Protein AF-A0A839N475-F1 (afdb_monomer)

Secondary structure (DSSP, 8-state):
-----------------------S-TT-PPPPHHHHHHHHHHHHHHSGGGTT--HHHHHHHHHHHHHHHTTTS-HHHHHHHHHT--SSPPPHHHHHHHHHHHHHHHHHHHHTT-

pLDDT: mean 80.36, std 18.37, range [35.62, 97.38]

Nearest PDB structures (foldseek):
  8s5n-assembly1_M  TM=3.785E-01  e=3.895E+00  Homo sapiens
  2lyi-assembly1_A  TM=3.731E-01  e=4.576E+00  Trichonephila antipodiana

Sequence (114 aa):
MKIVSRTAAAALLITLPMALGACSSSGGSKPAKADVQAGFTKALKGQSEAKGAPDSLVNKMSGCVVDKIYNKVSNKTLNAIKSGDTSNKISSDDESTLNDATNSCGKSLVSAAS

Mean predicted aligned error: 11.85 Å

Organism: NCBI:txid1794944

Structure (mmCIF, N/CA/C/O backbone):
data_AF-A0A839N475-F1
#
_entry.id   AF-A0A839N475-F1
#
loop_
_atom_site.group_PDB
_atom_site.id
_atom_site.type_symbol
_atom_site.label_atom_id
_atom_site.label_alt_id
_atom_site.label_comp_id
_atom_site.label_asym_id
_atom_site.label_entity_id
_atom_site.label_seq_id
_atom_site.pdbx_PDB_ins_code
_atom_site.Cartn_x
_atom_site.Cartn_y
_atom_site.Cartn_z
_atom_site.occupancy
_atom_site.B_iso_or_equiv
_atom_site.auth_seq_id
_atom_site.auth_comp_id
_atom_site.auth_asym_id
_atom_site.auth_atom_id
_atom_site.pdbx_PDB_model_num
ATOM 1 N N . MET A 1 1 ? -27.761 -32.274 -54.099 1.00 37.12 1 MET A N 1
ATOM 2 C CA . MET A 1 1 ? -26.294 -32.095 -54.189 1.00 37.12 1 MET A CA 1
ATOM 3 C C . MET A 1 1 ? -25.964 -30.635 -53.902 1.00 37.12 1 MET A C 1
ATOM 5 O O . MET A 1 1 ? -26.541 -29.816 -54.593 1.00 37.12 1 MET A O 1
ATOM 9 N N . LYS A 1 2 ? -25.024 -30.380 -52.962 1.00 35.62 2 LYS A N 1
ATOM 10 C CA . LYS A 1 2 ? -24.013 -29.284 -52.950 1.00 35.62 2 LYS A CA 1
ATOM 11 C C . LYS A 1 2 ? -24.542 -27.822 -52.917 1.00 35.62 2 LYS A C 1
ATOM 13 O O . LYS A 1 2 ? -25.331 -27.453 -53.760 1.00 35.62 2 LYS A O 1
ATOM 18 N N . ILE A 1 3 ? -24.148 -26.901 -52.031 1.00 47.59 3 ILE A N 1
ATOM 19 C CA . ILE A 1 3 ? -22.976 -26.736 -51.153 1.00 47.59 3 ILE A CA 1
ATOM 20 C C . ILE A 1 3 ? -23.405 -25.895 -49.935 1.00 47.59 3 ILE A C 1
ATOM 22 O O . ILE A 1 3 ? -24.051 -24.864 -50.092 1.00 47.59 3 ILE A O 1
ATOM 26 N N . VAL A 1 4 ? -23.006 -26.321 -48.734 1.00 52.38 4 VAL A N 1
ATOM 27 C CA . VAL A 1 4 ? -23.104 -25.541 -47.491 1.00 52.38 4 VAL A CA 1
ATOM 28 C C . VAL A 1 4 ? -21.759 -24.842 -47.299 1.00 52.38 4 VAL A C 1
ATOM 30 O O . VAL A 1 4 ? -20.744 -25.510 -47.091 1.00 52.38 4 VAL A O 1
ATOM 33 N N . SER A 1 5 ? -21.729 -23.517 -47.422 1.00 47.88 5 SER A N 1
ATOM 34 C CA . SER A 1 5 ? -20.509 -22.724 -47.259 1.00 47.88 5 SER A CA 1
ATOM 35 C C . SER A 1 5 ? -20.359 -22.290 -45.807 1.00 47.88 5 SER A C 1
ATOM 37 O O . SER A 1 5 ? -21.182 -21.566 -45.256 1.00 47.88 5 SER A O 1
ATOM 39 N N . ARG A 1 6 ? -19.284 -22.777 -45.191 1.00 56.50 6 ARG A N 1
ATOM 40 C CA . ARG A 1 6 ? -18.794 -22.398 -43.869 1.00 56.50 6 ARG A CA 1
ATOM 41 C C . ARG A 1 6 ? -18.353 -20.934 -43.874 1.00 56.50 6 ARG A C 1
ATOM 43 O O . ARG A 1 6 ? -17.373 -20.617 -44.538 1.00 56.50 6 ARG A O 1
ATOM 50 N N . THR A 1 7 ? -18.972 -20.091 -43.057 1.00 53.81 7 THR A N 1
ATOM 51 C CA . THR A 1 7 ? -18.339 -18.855 -42.577 1.00 53.81 7 THR A CA 1
ATOM 52 C C . THR A 1 7 ? -18.672 -18.662 -41.109 1.00 53.81 7 THR A C 1
ATOM 54 O O . THR A 1 7 ? -19.787 -18.307 -40.735 1.00 53.81 7 THR A O 1
ATOM 57 N N . ALA A 1 8 ? -17.672 -18.946 -40.281 1.00 53.56 8 ALA A N 1
ATOM 58 C CA . ALA A 1 8 ? -17.596 -18.487 -38.913 1.00 53.56 8 ALA A CA 1
ATOM 59 C C . ALA A 1 8 ? -17.404 -16.964 -38.912 1.00 53.56 8 ALA A C 1
ATOM 61 O O . ALA A 1 8 ? -16.498 -16.459 -39.568 1.00 53.56 8 ALA A O 1
ATOM 62 N N . ALA A 1 9 ? -18.232 -16.256 -38.153 1.00 50.72 9 ALA A N 1
ATOM 63 C CA . ALA A 1 9 ? -17.920 -14.934 -37.628 1.00 50.72 9 ALA A CA 1
ATOM 64 C C . ALA A 1 9 ? -18.782 -14.724 -36.380 1.00 5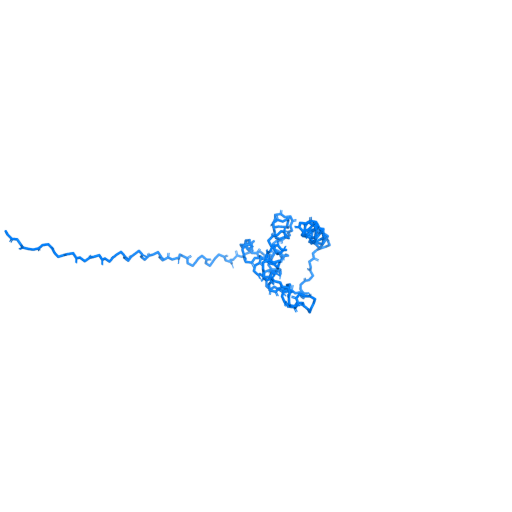0.72 9 ALA A C 1
ATOM 66 O O . ALA A 1 9 ? -19.888 -14.191 -36.430 1.00 50.72 9 ALA A O 1
ATOM 67 N N . ALA A 1 10 ? -18.279 -15.218 -35.251 1.00 51.34 10 ALA A N 1
ATOM 68 C CA . ALA A 1 10 ? -18.746 -14.810 -33.941 1.00 51.34 10 ALA A CA 1
ATOM 69 C C . ALA A 1 10 ? -18.367 -13.334 -33.746 1.00 51.34 10 ALA A C 1
ATOM 71 O O . ALA A 1 10 ? -17.227 -13.021 -33.419 1.00 51.34 10 ALA A O 1
ATOM 72 N N . ALA A 1 11 ? -19.314 -12.429 -33.976 1.00 51.81 11 ALA A N 1
ATOM 73 C CA . ALA A 1 11 ? -19.212 -11.036 -33.563 1.00 51.81 11 ALA A CA 1
ATOM 74 C C . ALA A 1 11 ? -20.164 -10.824 -32.380 1.00 51.81 11 ALA A C 1
ATOM 76 O O . ALA A 1 11 ? -21.286 -10.346 -32.527 1.00 51.81 11 ALA A O 1
ATOM 77 N N . LEU A 1 12 ? -19.719 -11.246 -31.194 1.00 50.03 12 LEU A N 1
ATOM 78 C CA . LEU A 1 12 ? -20.332 -10.857 -29.926 1.00 50.03 12 LEU A CA 1
ATOM 79 C C . LEU A 1 12 ? -20.055 -9.364 -29.714 1.00 50.03 12 LEU A C 1
ATOM 81 O O . LEU A 1 12 ? -19.029 -8.982 -29.155 1.00 50.03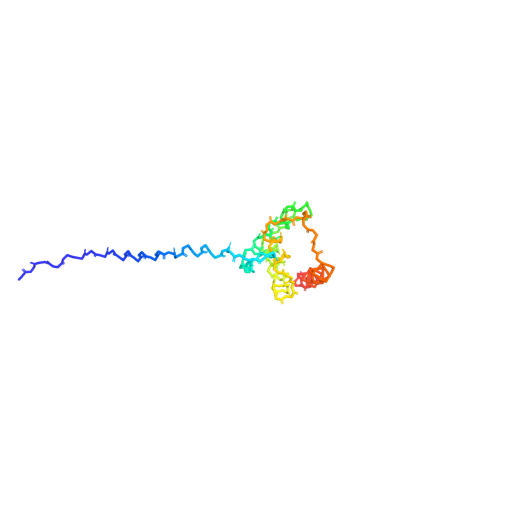 12 LEU A O 1
ATOM 85 N N . LEU A 1 13 ? -20.966 -8.513 -30.184 1.00 49.66 13 LEU A N 1
ATOM 86 C CA . LEU A 1 13 ? -21.014 -7.104 -29.803 1.00 49.66 13 LEU A CA 1
ATOM 87 C C . LEU A 1 13 ? -21.512 -7.012 -28.357 1.00 49.66 13 LEU A C 1
ATOM 89 O O . LEU A 1 13 ? -22.686 -6.763 -28.098 1.00 49.66 13 LEU A O 1
ATOM 93 N N . ILE A 1 14 ? -20.612 -7.238 -27.400 1.00 55.91 14 ILE A N 1
ATOM 94 C CA . ILE A 1 14 ? -20.843 -6.858 -26.006 1.00 55.91 14 ILE A CA 1
ATOM 95 C C . ILE A 1 14 ? -20.639 -5.346 -25.945 1.00 55.91 14 ILE A C 1
ATOM 97 O O . ILE A 1 14 ? -19.542 -4.846 -25.703 1.00 55.91 14 ILE A O 1
ATOM 101 N N . THR A 1 15 ? -21.704 -4.603 -26.223 1.00 55.53 15 THR A N 1
ATOM 102 C CA . THR A 1 15 ? -21.775 -3.179 -25.913 1.00 55.53 15 THR A CA 1
ATOM 103 C C . THR A 1 15 ? -21.685 -3.041 -24.396 1.00 55.53 15 THR A C 1
ATOM 105 O O . THR A 1 15 ? -22.660 -3.308 -23.694 1.00 55.53 15 THR A O 1
ATOM 108 N N . LEU A 1 16 ? -20.507 -2.675 -23.882 1.00 55.53 16 LEU A N 1
ATOM 109 C CA . LEU A 1 16 ? -20.353 -2.224 -22.500 1.00 55.53 16 LEU A CA 1
ATOM 110 C C . LEU A 1 16 ? -21.339 -1.066 -22.287 1.00 55.53 16 LEU A C 1
ATOM 112 O O . LEU A 1 16 ? -21.178 -0.031 -22.943 1.00 55.53 16 LEU A O 1
ATOM 116 N N . PRO A 1 17 ? -22.344 -1.179 -21.400 1.00 55.00 17 PRO A N 1
ATOM 117 C CA . PRO A 1 17 ? -23.062 0.004 -20.979 1.00 55.00 17 PRO A CA 1
ATOM 118 C C . PRO A 1 17 ? -22.046 0.894 -20.267 1.00 55.00 17 PRO A C 1
ATOM 120 O O . PRO A 1 17 ? -21.487 0.524 -19.232 1.00 55.00 17 PRO A O 1
ATOM 123 N N . MET A 1 18 ? -21.780 2.064 -20.846 1.00 52.62 18 MET A N 1
ATOM 124 C CA . MET A 1 18 ? -21.141 3.159 -20.136 1.00 52.62 18 MET A CA 1
ATOM 125 C C . MET A 1 18 ? -22.082 3.547 -18.996 1.00 52.62 18 MET A C 1
ATOM 127 O O . MET A 1 18 ? -22.963 4.390 -19.151 1.00 52.62 18 MET A O 1
ATOM 131 N N . ALA A 1 19 ? -21.940 2.886 -17.852 1.00 50.94 19 ALA A N 1
ATOM 132 C CA . ALA A 1 19 ? -22.553 3.317 -16.615 1.00 50.94 19 ALA A CA 1
ATOM 133 C C . ALA A 1 19 ? -21.837 4.602 -16.182 1.00 50.94 19 ALA A C 1
ATOM 135 O O . ALA A 1 19 ? -20.925 4.584 -15.357 1.00 50.94 19 ALA A O 1
ATOM 136 N N . LEU A 1 20 ? -22.254 5.733 -16.757 1.00 49.69 20 LEU A N 1
ATOM 137 C CA . LEU A 1 20 ? -22.051 7.064 -16.193 1.00 49.69 20 LEU A CA 1
ATOM 138 C C . LEU A 1 20 ? -22.913 7.192 -14.928 1.00 49.69 20 LEU A C 1
ATOM 140 O O . LEU A 1 20 ? -23.871 7.954 -14.859 1.00 49.69 20 LEU A O 1
ATOM 144 N N . GLY A 1 21 ? -22.588 6.389 -13.918 1.00 51.44 21 GLY A N 1
ATOM 145 C CA . GLY A 1 21 ? -23.105 6.520 -12.567 1.00 51.44 21 GLY A CA 1
ATOM 146 C C . GLY A 1 21 ? -22.177 7.416 -11.761 1.00 51.44 21 GLY A C 1
ATOM 147 O O . GLY A 1 21 ? -21.321 6.920 -11.034 1.00 51.44 21 GLY A O 1
ATOM 148 N N . ALA A 1 22 ? -22.327 8.731 -11.897 1.00 49.94 22 ALA A N 1
ATOM 149 C CA . ALA A 1 22 ? -21.725 9.683 -10.966 1.00 49.94 22 ALA A CA 1
ATOM 150 C C . ALA A 1 22 ? -22.591 10.943 -10.846 1.00 49.94 22 ALA A C 1
ATOM 152 O O . ALA A 1 22 ? -22.146 12.057 -11.105 1.00 49.94 22 ALA A O 1
ATOM 153 N N . CYS A 1 23 ? -23.848 10.754 -10.443 1.00 53.88 23 CYS A N 1
ATOM 154 C CA . CYS A 1 23 ? -24.578 11.795 -9.739 1.00 53.88 23 CYS A CA 1
ATOM 155 C C . CYS A 1 23 ? -24.650 11.417 -8.253 1.00 53.88 23 CYS A C 1
ATOM 157 O O . CYS A 1 23 ? -25.058 10.312 -7.906 1.00 53.88 23 CYS A O 1
ATOM 159 N N . SER A 1 24 ? -24.295 12.398 -7.424 1.00 42.81 24 SER A N 1
ATOM 160 C CA . SER A 1 24 ? -24.640 12.579 -6.012 1.00 42.81 24 SER A CA 1
ATOM 161 C C . SER A 1 24 ? -23.636 12.177 -4.919 1.00 42.81 24 SER A C 1
ATOM 163 O O . SER A 1 24 ? -23.206 11.036 -4.784 1.00 42.81 24 SER A O 1
ATOM 165 N N . SER A 1 25 ? -23.420 13.185 -4.066 1.00 43.81 25 SER A N 1
ATOM 166 C CA . SER A 1 25 ? -22.832 13.216 -2.724 1.00 43.81 25 SER A CA 1
ATOM 167 C C . SER A 1 25 ? -21.305 13.241 -2.605 1.00 43.81 25 SER A C 1
ATOM 169 O O . SER A 1 25 ? -20.600 12.271 -2.865 1.00 43.81 25 SER A O 1
ATOM 171 N N . SER A 1 26 ? -20.818 14.403 -2.153 1.00 55.25 26 SER A N 1
ATOM 172 C CA . SER A 1 26 ? -19.471 14.710 -1.664 1.00 55.25 26 SER A CA 1
ATOM 173 C C . SER A 1 26 ? -18.738 13.495 -1.089 1.00 55.25 26 SER A C 1
ATOM 175 O O . SER A 1 26 ? -18.987 13.097 0.045 1.00 55.25 26 SER A O 1
ATOM 177 N N . GLY A 1 27 ? -17.823 12.907 -1.863 1.00 57.97 27 GLY A N 1
ATOM 178 C CA . GLY A 1 27 ? -17.021 11.766 -1.407 1.00 57.97 27 GLY A CA 1
ATOM 179 C C . GLY A 1 27 ? -16.648 10.734 -2.470 1.00 57.97 27 GLY A C 1
ATOM 180 O O . GLY A 1 27 ? -15.849 9.854 -2.165 1.00 57.97 27 GLY A O 1
ATOM 181 N N . GLY A 1 28 ? -17.172 10.853 -3.696 1.00 69.69 28 GLY A N 1
ATOM 182 C CA . GLY A 1 28 ? -16.853 9.967 -4.818 1.00 69.69 28 GLY A CA 1
ATOM 183 C C . GLY A 1 28 ? -17.369 8.533 -4.634 1.00 69.69 28 GLY A C 1
ATOM 184 O O . GLY A 1 28 ? -17.404 7.976 -3.535 1.00 69.69 28 GLY A O 1
ATOM 185 N N . SER A 1 29 ? -17.767 7.896 -5.733 1.00 87.50 29 SER A N 1
ATOM 186 C CA . SER A 1 29 ? -18.107 6.471 -5.729 1.00 87.50 29 SER A CA 1
ATOM 187 C C . SER A 1 29 ? -16.889 5.646 -5.302 1.00 87.50 29 SER A C 1
ATOM 189 O O . SER A 1 29 ? -15.752 6.010 -5.617 1.00 87.50 29 SER A O 1
ATOM 191 N N . LYS A 1 30 ? -17.106 4.531 -4.589 1.00 92.69 30 LYS A N 1
ATOM 192 C CA . LYS A 1 30 ? -16.018 3.618 -4.217 1.00 92.69 30 LYS A CA 1
ATOM 193 C C . LYS A 1 30 ? -15.338 3.103 -5.496 1.00 92.69 30 LYS A C 1
ATOM 195 O O . LYS A 1 30 ? -16.010 2.445 -6.292 1.00 92.69 30 LYS A O 1
ATOM 200 N N . PRO A 1 31 ? -14.047 3.401 -5.726 1.00 93.62 31 PRO A N 1
ATOM 201 C CA . PRO A 1 31 ? -13.365 2.967 -6.939 1.00 93.62 31 PRO A CA 1
ATOM 202 C C . PRO A 1 31 ? -13.153 1.453 -6.919 1.00 93.62 31 PRO A C 1
ATOM 204 O O . PRO A 1 31 ? -13.107 0.846 -5.852 1.00 93.62 31 PRO A O 1
ATOM 207 N N . ALA A 1 32 ? -12.967 0.845 -8.092 1.00 95.94 32 ALA A N 1
ATOM 208 C CA . ALA A 1 32 ? -12.617 -0.565 -8.177 1.00 95.94 32 ALA A CA 1
ATOM 209 C C . ALA A 1 32 ? -11.258 -0.832 -7.510 1.00 95.94 32 ALA A C 1
ATOM 211 O O . ALA A 1 32 ? -10.313 -0.057 -7.657 1.00 95.94 32 ALA A O 1
ATOM 212 N N . LYS A 1 33 ? -11.132 -1.967 -6.818 1.00 95.75 33 LYS A N 1
ATOM 213 C CA . LYS A 1 33 ? -9.903 -2.358 -6.109 1.00 95.75 33 LYS A CA 1
ATOM 214 C C . LYS A 1 33 ? -8.664 -2.368 -7.008 1.00 95.75 33 LYS A C 1
ATOM 216 O O . LYS A 1 33 ? -7.609 -1.893 -6.599 1.00 95.75 33 LYS A O 1
ATOM 221 N N . ALA A 1 34 ? -8.819 -2.846 -8.243 1.00 95.81 34 ALA A N 1
ATOM 222 C CA . ALA A 1 34 ? -7.754 -2.851 -9.241 1.00 95.81 34 ALA A CA 1
ATOM 223 C C . ALA A 1 34 ? -7.275 -1.430 -9.597 1.00 95.81 34 ALA A C 1
ATOM 225 O O . ALA A 1 34 ? -6.074 -1.212 -9.737 1.00 95.81 34 ALA A O 1
ATOM 226 N N . ASP A 1 35 ? -8.183 -0.450 -9.665 1.00 95.62 35 ASP A N 1
ATOM 227 C CA . ASP A 1 35 ? -7.820 0.946 -9.934 1.00 95.62 35 ASP A CA 1
ATOM 228 C C . ASP A 1 35 ? -7.039 1.560 -8.766 1.00 95.62 35 ASP A C 1
ATOM 230 O O . ASP A 1 35 ? -6.077 2.297 -8.979 1.00 95.62 35 ASP A O 1
ATOM 234 N N . VAL A 1 36 ? -7.436 1.246 -7.528 1.00 95.56 36 VAL A N 1
ATOM 235 C CA . VAL A 1 36 ? -6.723 1.690 -6.318 1.00 95.56 36 VAL A CA 1
ATOM 236 C C . VAL A 1 36 ? -5.317 1.093 -6.292 1.00 95.56 36 VAL A C 1
ATOM 238 O O . VAL A 1 36 ? -4.347 1.809 -6.052 1.00 95.56 36 VAL A O 1
ATOM 241 N N . GLN A 1 37 ? -5.183 -0.200 -6.601 1.00 95.50 37 GLN A N 1
ATOM 242 C CA . GLN A 1 37 ? -3.883 -0.865 -6.688 1.00 95.50 37 GLN A CA 1
ATOM 243 C C . GLN A 1 37 ? -3.011 -0.270 -7.791 1.00 95.50 37 GLN A C 1
ATOM 245 O O . GLN A 1 37 ? -1.820 -0.049 -7.567 1.00 95.50 37 GLN A O 1
ATOM 250 N N . ALA A 1 38 ? -3.578 0.030 -8.959 1.00 94.94 38 ALA A N 1
ATOM 251 C CA . ALA A 1 38 ? -2.851 0.676 -10.044 1.00 94.94 38 ALA A CA 1
ATOM 252 C C . ALA A 1 38 ? -2.360 2.077 -9.643 1.00 94.94 38 ALA A C 1
ATOM 254 O O . ALA A 1 38 ? -1.194 2.399 -9.880 1.00 94.94 38 ALA A O 1
ATOM 255 N N . GLY A 1 39 ? -3.208 2.884 -8.997 1.00 93.50 39 GLY A N 1
ATOM 256 C CA . GLY A 1 39 ? -2.840 4.203 -8.471 1.00 93.50 39 GLY A CA 1
ATOM 257 C C . GLY A 1 39 ? -1.717 4.128 -7.438 1.00 93.50 39 GLY A C 1
ATOM 258 O O . GLY A 1 39 ? -0.684 4.778 -7.592 1.00 93.50 39 GLY A O 1
ATOM 259 N N . PHE A 1 40 ? -1.844 3.233 -6.456 1.00 93.19 40 PHE A N 1
ATOM 260 C CA . PHE A 1 40 ? -0.815 3.024 -5.436 1.00 93.19 40 PHE A CA 1
ATOM 261 C C . PHE A 1 40 ? 0.504 2.501 -6.025 1.00 93.19 40 PHE A C 1
ATOM 263 O O . PHE A 1 40 ? 1.580 2.969 -5.666 1.0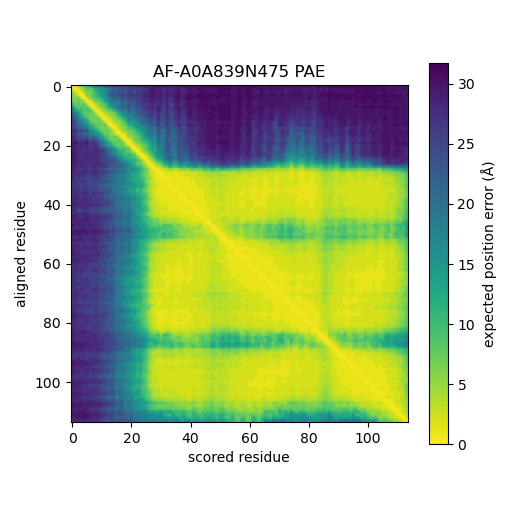0 93.19 40 PHE A O 1
ATOM 270 N N . THR A 1 41 ? 0.442 1.571 -6.982 1.00 93.44 41 THR A N 1
ATOM 271 C CA . THR A 1 41 ? 1.626 1.055 -7.695 1.00 93.44 41 THR A CA 1
ATOM 272 C C . THR A 1 41 ? 2.357 2.178 -8.425 1.00 93.44 41 THR A C 1
ATOM 274 O O . THR A 1 41 ? 3.584 2.250 -8.372 1.00 93.44 41 THR A O 1
ATOM 277 N N . LYS A 1 42 ? 1.621 3.078 -9.091 1.00 91.06 42 LYS A N 1
ATOM 278 C CA . LYS A 1 42 ? 2.205 4.260 -9.737 1.00 91.06 42 LYS A CA 1
ATOM 279 C C . LYS A 1 42 ? 2.866 5.184 -8.717 1.00 91.06 42 LYS A C 1
ATOM 281 O O . LYS A 1 42 ? 3.989 5.614 -8.962 1.00 91.06 42 LYS A O 1
ATOM 286 N N . ALA A 1 43 ? 2.208 5.442 -7.586 1.00 89.12 43 ALA A N 1
ATOM 287 C CA . ALA A 1 43 ? 2.757 6.273 -6.516 1.00 89.12 43 ALA A CA 1
ATOM 288 C C . ALA A 1 43 ? 4.072 5.696 -5.969 1.00 89.12 43 ALA A C 1
ATOM 290 O O . ALA A 1 43 ? 5.063 6.418 -5.893 1.00 89.12 43 ALA A O 1
ATOM 291 N N . LEU A 1 44 ? 4.118 4.386 -5.694 1.00 88.62 44 LEU A N 1
ATOM 292 C CA . LEU A 1 44 ? 5.339 3.702 -5.260 1.00 88.62 44 LEU A CA 1
ATOM 293 C C . LEU A 1 44 ? 6.465 3.848 -6.286 1.00 88.62 44 LEU A C 1
ATOM 295 O O . LEU A 1 44 ? 7.556 4.266 -5.928 1.00 88.62 44 LEU A O 1
ATOM 299 N N . LYS A 1 45 ? 6.204 3.572 -7.570 1.00 88.75 45 LYS A N 1
ATOM 300 C CA . LYS A 1 45 ? 7.210 3.712 -8.644 1.00 88.75 45 LYS A CA 1
ATOM 301 C C . LYS A 1 45 ? 7.699 5.148 -8.841 1.00 88.75 45 LYS A C 1
ATOM 303 O O . LYS A 1 45 ? 8.796 5.350 -9.357 1.00 88.75 45 LYS A O 1
ATOM 308 N N . GLY A 1 46 ? 6.877 6.130 -8.477 1.00 86.50 46 GLY A N 1
ATOM 309 C CA . GLY A 1 46 ? 7.234 7.545 -8.509 1.00 86.50 46 GLY A CA 1
ATOM 310 C C . GLY A 1 46 ? 8.237 7.942 -7.425 1.00 86.50 46 GLY A C 1
ATOM 311 O O . GLY A 1 46 ? 8.900 8.967 -7.575 1.00 86.50 46 GLY A O 1
ATOM 312 N N . GLN A 1 47 ? 8.386 7.143 -6.364 1.00 85.38 47 GLN A N 1
ATOM 313 C CA . GLN A 1 47 ? 9.339 7.426 -5.296 1.00 85.38 47 GLN A CA 1
ATOM 314 C C . GLN A 1 47 ? 10.764 7.042 -5.688 1.00 85.38 47 GLN A C 1
ATOM 316 O O . GLN A 1 47 ? 11.019 5.987 -6.273 1.00 85.38 47 GLN A O 1
ATOM 321 N N . SER A 1 48 ? 11.715 7.903 -5.329 1.00 81.56 48 SER A N 1
ATOM 322 C CA . SER A 1 48 ? 13.136 7.688 -5.609 1.00 81.56 48 SER A CA 1
ATOM 323 C C . SER A 1 48 ? 13.669 6.409 -4.962 1.00 81.56 48 SER A C 1
ATOM 325 O O . SER A 1 48 ? 14.494 5.736 -5.572 1.00 81.56 48 SER A O 1
ATOM 327 N N . GLU A 1 49 ? 13.159 6.030 -3.788 1.00 79.44 49 GLU A N 1
ATOM 328 C CA . GLU A 1 49 ? 13.538 4.798 -3.078 1.00 79.44 49 GLU A CA 1
ATOM 329 C C . GLU A 1 49 ? 13.079 3.515 -3.785 1.00 79.44 49 GLU A C 1
ATOM 331 O O . GLU A 1 49 ? 13.681 2.461 -3.603 1.00 79.44 49 GLU A O 1
ATOM 336 N N . ALA A 1 50 ? 12.041 3.590 -4.623 1.00 80.00 50 ALA A N 1
ATOM 337 C CA . ALA A 1 50 ? 11.563 2.450 -5.401 1.00 80.00 50 ALA A CA 1
ATOM 338 C C . ALA A 1 50 ? 12.277 2.308 -6.756 1.00 80.00 50 ALA A C 1
ATOM 340 O O . ALA A 1 50 ? 12.004 1.362 -7.503 1.00 80.00 50 ALA A O 1
ATOM 341 N N . LYS A 1 51 ? 13.185 3.230 -7.114 1.00 82.19 51 LYS A N 1
ATOM 342 C CA . LYS A 1 51 ? 13.951 3.141 -8.364 1.00 82.19 51 LYS A CA 1
ATOM 343 C C . LYS A 1 51 ? 14.818 1.881 -8.350 1.00 82.19 51 LYS A C 1
ATOM 345 O O . LYS A 1 51 ? 15.671 1.712 -7.490 1.00 82.19 51 LYS A O 1
ATOM 350 N N . GLY A 1 52 ? 14.604 1.007 -9.333 1.00 81.88 52 GLY A N 1
ATOM 351 C CA . GLY A 1 52 ? 15.313 -0.271 -9.450 1.00 81.88 52 GLY A CA 1
ATOM 352 C C . GLY A 1 52 ? 14.661 -1.432 -8.693 1.0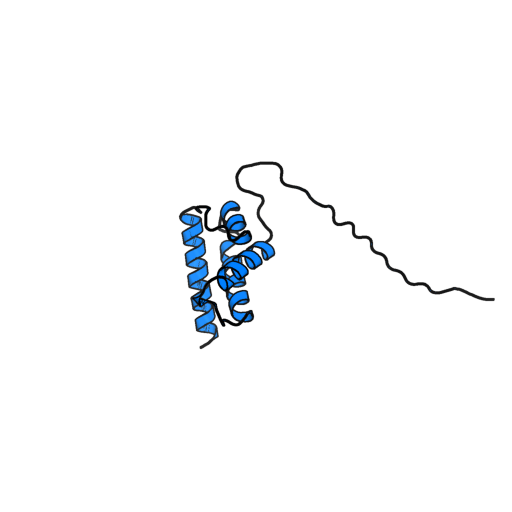0 81.88 52 GLY A C 1
ATOM 3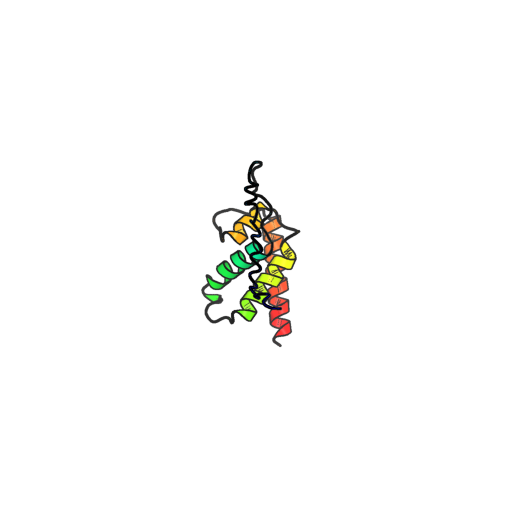53 O O . GLY A 1 52 ? 15.125 -2.563 -8.825 1.00 81.88 52 GLY A O 1
ATOM 354 N N . ALA A 1 53 ? 13.568 -1.199 -7.956 1.00 86.31 53 ALA A N 1
ATOM 355 C CA . ALA A 1 53 ? 12.789 -2.286 -7.377 1.00 86.31 53 ALA A CA 1
ATOM 356 C C . ALA A 1 53 ? 12.113 -3.113 -8.491 1.00 86.31 53 ALA A C 1
ATOM 358 O O . ALA A 1 53 ? 11.559 -2.538 -9.433 1.00 86.31 53 ALA A O 1
ATOM 359 N N . PRO A 1 54 ? 12.112 -4.455 -8.399 1.00 91.12 54 PRO A N 1
ATOM 360 C CA . PRO A 1 54 ? 11.444 -5.288 -9.386 1.00 91.12 54 PRO A CA 1
ATOM 361 C C . PRO A 1 54 ? 9.929 -5.075 -9.332 1.00 91.12 54 PRO A C 1
ATOM 363 O O . PRO A 1 54 ? 9.331 -5.003 -8.256 1.00 91.12 54 PRO A O 1
ATOM 366 N N . ASP A 1 55 ? 9.286 -5.053 -10.500 1.00 90.12 55 ASP A N 1
ATOM 367 C CA . ASP A 1 55 ? 7.836 -4.850 -10.619 1.00 90.12 55 ASP A CA 1
ATOM 368 C C . ASP A 1 55 ? 7.023 -5.846 -9.789 1.00 90.12 55 ASP A C 1
ATOM 370 O O . ASP A 1 55 ? 5.971 -5.504 -9.253 1.00 90.12 55 ASP A O 1
ATOM 374 N N . SER A 1 56 ? 7.516 -7.076 -9.641 1.00 91.25 56 SER A N 1
ATOM 375 C CA . SER A 1 56 ? 6.884 -8.099 -8.809 1.00 91.25 56 SER A CA 1
ATOM 376 C C . SER A 1 56 ? 6.835 -7.706 -7.330 1.00 91.25 56 SER A C 1
ATOM 378 O O . SER A 1 56 ? 5.825 -7.958 -6.675 1.00 91.25 56 SER A O 1
ATOM 380 N N . LEU A 1 57 ? 7.877 -7.056 -6.803 1.00 91.12 57 LEU A N 1
ATOM 381 C CA . LEU A 1 57 ? 7.914 -6.569 -5.425 1.00 91.12 57 LEU A CA 1
ATOM 382 C C . LEU A 1 57 ? 6.962 -5.388 -5.246 1.00 91.12 57 LEU A C 1
ATOM 384 O O . LEU A 1 57 ? 6.167 -5.383 -4.307 1.00 91.12 57 LEU A O 1
ATOM 388 N N . VAL A 1 58 ? 6.986 -4.433 -6.179 1.00 92.19 58 VAL A N 1
ATOM 389 C CA . VAL A 1 58 ? 6.087 -3.270 -6.143 1.00 92.19 58 VAL A CA 1
ATOM 390 C C . VAL A 1 58 ? 4.623 -3.714 -6.220 1.00 92.19 58 VAL A C 1
ATOM 392 O O . VAL A 1 58 ? 3.802 -3.244 -5.436 1.00 92.19 58 VAL A O 1
ATOM 395 N N . ASN A 1 59 ? 4.297 -4.663 -7.102 1.00 92.94 59 ASN A N 1
ATOM 396 C CA . ASN A 1 59 ? 2.943 -5.204 -7.241 1.00 92.94 59 ASN A CA 1
ATOM 397 C C . ASN A 1 59 ? 2.496 -6.018 -6.018 1.00 92.94 59 ASN A C 1
ATOM 399 O O . ASN A 1 59 ? 1.326 -5.955 -5.639 1.00 92.94 59 ASN A O 1
ATOM 403 N N . LYS A 1 60 ? 3.401 -6.773 -5.381 1.00 94.25 60 LYS A N 1
ATOM 404 C CA . LYS A 1 60 ? 3.101 -7.482 -4.126 1.00 94.25 60 LYS A CA 1
ATOM 405 C C . LYS A 1 60 ? 2.833 -6.506 -2.982 1.00 94.25 60 LYS A C 1
ATOM 407 O O . LYS A 1 60 ? 1.876 -6.698 -2.235 1.00 94.25 60 LYS A O 1
ATOM 412 N N . MET A 1 61 ? 3.646 -5.456 -2.866 1.00 93.81 61 MET A N 1
ATOM 413 C CA . MET A 1 61 ? 3.452 -4.404 -1.869 1.00 93.81 61 MET A CA 1
ATOM 414 C C . MET A 1 61 ? 2.126 -3.680 -2.087 1.00 93.81 61 MET A C 1
ATOM 416 O O . MET A 1 61 ? 1.322 -3.580 -1.161 1.00 93.81 61 MET A O 1
ATOM 420 N N . SER A 1 62 ? 1.853 -3.238 -3.316 1.00 94.19 62 SER A N 1
ATOM 421 C CA . SER A 1 62 ? 0.613 -2.533 -3.634 1.00 94.19 62 SER A CA 1
ATOM 422 C C . SER A 1 62 ? -0.624 -3.400 -3.435 1.00 94.19 62 SER A C 1
ATOM 424 O O . SER A 1 62 ? -1.598 -2.933 -2.849 1.00 94.19 62 SER A O 1
ATOM 426 N N . GLY A 1 63 ? -0.575 -4.668 -3.850 1.00 95.88 63 GLY A N 1
ATOM 427 C CA . GLY A 1 63 ? -1.655 -5.626 -3.629 1.00 95.88 63 GLY A CA 1
ATOM 428 C C . GLY A 1 63 ? -1.937 -5.831 -2.143 1.00 95.88 63 GLY A C 1
ATOM 429 O O . GLY A 1 63 ? -3.069 -5.641 -1.708 1.00 95.88 63 GLY A O 1
ATOM 430 N N . CYS A 1 64 ? -0.899 -6.109 -1.348 1.00 97.12 64 CYS A N 1
ATOM 431 C CA . CYS A 1 64 ? -1.040 -6.324 0.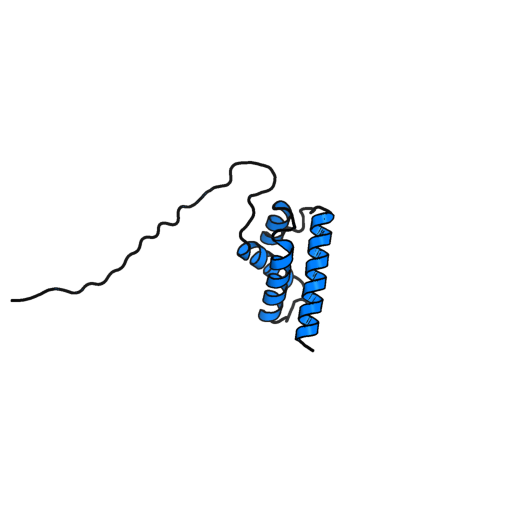092 1.00 97.12 64 CYS A CA 1
ATOM 432 C C . CYS A 1 64 ? -1.640 -5.107 0.814 1.00 97.12 64 CYS A C 1
ATOM 434 O O . CYS A 1 64 ? -2.548 -5.258 1.638 1.00 97.12 64 CYS A O 1
ATOM 436 N N . VAL A 1 65 ? -1.160 -3.896 0.506 1.00 96.81 65 VAL A N 1
ATOM 437 C CA . VAL A 1 65 ? -1.672 -2.671 1.136 1.00 96.81 65 VAL A CA 1
ATOM 438 C C . VAL A 1 65 ? -3.132 -2.455 0.753 1.00 96.81 65 VAL A C 1
ATOM 440 O O . VAL A 1 65 ? -3.975 -2.274 1.634 1.00 96.81 65 VAL A O 1
ATOM 443 N N . VAL A 1 66 ? -3.465 -2.549 -0.538 1.00 96.94 66 VAL A N 1
ATOM 444 C CA . VAL A 1 66 ? -4.843 -2.367 -1.012 1.00 96.94 66 VAL A CA 1
ATOM 445 C C . VAL A 1 66 ? -5.784 -3.423 -0.435 1.00 96.94 66 VAL A C 1
ATOM 447 O O . VAL A 1 66 ? -6.887 -3.077 -0.014 1.00 96.94 66 VAL A O 1
ATOM 450 N N . ASP A 1 67 ? -5.361 -4.682 -0.327 1.00 97.38 67 ASP A N 1
ATOM 451 C CA . ASP 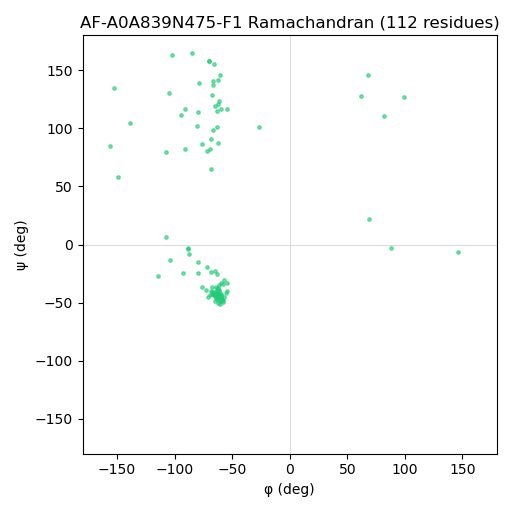A 1 67 ? -6.137 -5.746 0.320 1.00 97.38 67 ASP A CA 1
ATOM 452 C C . ASP A 1 67 ? -6.532 -5.390 1.756 1.00 97.38 67 ASP A C 1
ATOM 454 O O . ASP A 1 67 ? -7.679 -5.618 2.152 1.00 97.38 67 ASP A O 1
ATOM 458 N N . LYS A 1 68 ? -5.609 -4.798 2.520 1.00 96.81 68 LYS A N 1
ATOM 459 C CA . LYS A 1 68 ? -5.840 -4.440 3.923 1.00 96.81 68 LYS A CA 1
ATOM 460 C C . LYS A 1 68 ? -6.710 -3.196 4.090 1.00 96.81 68 LYS A C 1
ATOM 462 O O . LYS A 1 68 ? -7.521 -3.172 5.015 1.00 96.81 68 LYS A O 1
ATOM 467 N N . ILE A 1 69 ? -6.584 -2.189 3.223 1.00 96.81 69 ILE A N 1
ATOM 468 C CA . ILE A 1 69 ? -7.287 -0.904 3.401 1.00 96.81 69 ILE A CA 1
ATOM 469 C C . ILE A 1 69 ? -8.647 -0.833 2.698 1.00 96.81 69 ILE A C 1
ATOM 471 O O . ILE A 1 69 ? -9.499 -0.060 3.125 1.00 96.81 69 ILE A O 1
ATOM 475 N N . TYR A 1 70 ? -8.886 -1.614 1.634 1.00 96.00 70 TYR A N 1
ATOM 476 C CA . TYR A 1 70 ? -9.985 -1.359 0.684 1.00 96.00 70 TYR A CA 1
ATOM 477 C C . TYR A 1 70 ? -11.382 -1.294 1.318 1.00 96.00 70 TYR A C 1
ATOM 479 O O . TYR A 1 70 ? -12.254 -0.584 0.827 1.00 96.00 70 TYR A O 1
ATOM 487 N N . ASN A 1 71 ? -11.621 -2.030 2.403 1.00 96.19 71 ASN A N 1
ATOM 488 C CA . ASN A 1 71 ? -12.898 -2.025 3.126 1.00 96.19 71 ASN A CA 1
ATOM 489 C C . ASN A 1 71 ? -12.839 -1.303 4.479 1.00 96.19 71 ASN A C 1
ATOM 491 O O . ASN A 1 71 ? -13.808 -1.367 5.227 1.00 96.19 71 ASN A O 1
ATOM 495 N N . LYS A 1 72 ? -11.713 -0.659 4.803 1.00 95.88 72 LYS A N 1
ATOM 496 C CA . LYS A 1 72 ? -11.465 -0.022 6.103 1.00 95.88 72 LYS A CA 1
ATOM 497 C C . LYS A 1 72 ? -11.340 1.497 6.027 1.00 95.88 72 LYS A C 1
ATOM 499 O O . LYS A 1 72 ? -11.645 2.148 7.013 1.00 95.88 72 LYS A O 1
ATOM 504 N N . VAL A 1 73 ? -10.914 2.039 4.885 1.00 94.88 73 VAL A N 1
ATOM 505 C CA . VAL A 1 73 ? -10.763 3.489 4.687 1.00 94.88 73 VAL A CA 1
ATOM 506 C C . VAL A 1 73 ? -11.919 4.078 3.882 1.00 94.88 73 VAL A C 1
ATOM 508 O O . VAL A 1 73 ? -12.650 3.356 3.193 1.00 94.88 73 VAL A O 1
ATOM 511 N N . SER A 1 74 ? -12.081 5.398 3.936 1.00 94.31 74 SER A N 1
ATOM 512 C CA . SER A 1 74 ? -13.142 6.096 3.206 1.00 94.31 74 SER A CA 1
ATOM 513 C C . SER A 1 74 ? -12.991 6.025 1.678 1.00 94.31 74 SER A C 1
ATOM 515 O O . SER A 1 74 ? -11.891 5.927 1.126 1.00 94.31 74 SER A O 1
ATOM 517 N N . ASN A 1 75 ? -14.110 6.172 0.957 1.00 93.62 75 ASN A N 1
ATOM 518 C CA . ASN A 1 75 ? -14.102 6.281 -0.509 1.00 93.62 75 ASN A CA 1
ATOM 519 C C . ASN A 1 75 ? -13.255 7.463 -0.996 1.00 93.62 75 ASN A C 1
ATOM 521 O O . ASN A 1 75 ? -12.612 7.359 -2.039 1.00 93.62 75 ASN A O 1
ATOM 525 N N . LYS A 1 76 ? -13.220 8.566 -0.235 1.00 91.56 76 LYS A N 1
ATOM 526 C CA . LYS A 1 76 ? -12.371 9.725 -0.527 1.00 91.56 76 LYS A CA 1
ATOM 527 C C . LYS A 1 76 ? -10.898 9.312 -0.562 1.00 91.56 76 LYS A C 1
ATOM 529 O O . LYS A 1 76 ? -10.212 9.616 -1.533 1.00 91.56 76 LYS A O 1
ATOM 534 N N . THR A 1 77 ? -10.442 8.567 0.443 1.00 93.25 77 THR A N 1
ATOM 535 C CA . THR A 1 77 ? -9.067 8.052 0.523 1.00 93.25 77 THR A CA 1
ATOM 536 C C . THR A 1 77 ? -8.762 7.071 -0.603 1.00 93.25 77 THR A C 1
ATOM 538 O O . THR A 1 77 ? -7.737 7.201 -1.265 1.00 93.25 77 THR A O 1
ATOM 541 N N . LEU A 1 78 ? -9.668 6.135 -0.907 1.00 94.44 78 LEU A N 1
ATOM 542 C CA . LEU A 1 78 ? -9.476 5.211 -2.033 1.00 94.44 78 LEU A CA 1
ATOM 543 C C . LEU A 1 78 ? -9.373 5.943 -3.376 1.00 94.44 78 LEU A C 1
ATOM 545 O O . LEU A 1 78 ? -8.558 5.568 -4.219 1.00 94.44 78 LEU A O 1
ATOM 549 N N . ASN A 1 79 ? -10.179 6.987 -3.579 1.00 92.69 79 ASN A N 1
ATOM 550 C CA . ASN A 1 79 ? -10.116 7.814 -4.780 1.00 92.69 79 ASN A CA 1
ATOM 551 C C . ASN A 1 79 ? -8.817 8.627 -4.847 1.00 92.69 79 ASN A C 1
ATOM 553 O O . ASN A 1 79 ? -8.218 8.671 -5.917 1.00 92.69 79 ASN A O 1
ATOM 557 N N . ALA A 1 80 ? -8.347 9.187 -3.727 1.00 91.88 80 ALA A N 1
ATOM 558 C CA . ALA A 1 80 ? -7.060 9.883 -3.654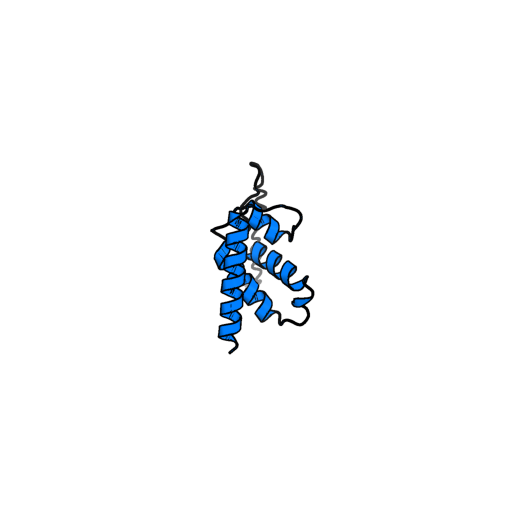 1.00 91.88 80 ALA A CA 1
ATOM 559 C C . ALA A 1 80 ? -5.883 8.948 -3.987 1.00 91.88 80 ALA A C 1
ATOM 561 O O . ALA A 1 80 ? -5.006 9.296 -4.775 1.00 91.88 80 ALA A O 1
ATOM 562 N N . ILE A 1 81 ? -5.902 7.714 -3.473 1.00 92.88 81 ILE A N 1
ATOM 563 C CA . ILE A 1 81 ? -4.894 6.695 -3.800 1.00 92.88 81 ILE A CA 1
ATOM 564 C C . ILE A 1 81 ? -4.958 6.316 -5.285 1.00 92.88 81 ILE A C 1
ATOM 566 O O . ILE A 1 81 ? -3.924 6.237 -5.947 1.00 92.88 81 ILE A O 1
ATOM 570 N N . LYS A 1 82 ? -6.164 6.103 -5.830 1.00 93.44 82 LYS A N 1
ATOM 571 C CA . LYS A 1 82 ? -6.373 5.815 -7.258 1.00 93.44 82 LYS A CA 1
ATOM 572 C C . LYS A 1 82 ? -5.792 6.917 -8.150 1.00 93.44 82 LYS A C 1
ATOM 574 O O . LYS A 1 82 ? -5.160 6.602 -9.158 1.00 93.44 82 LYS A O 1
ATOM 579 N N . SER A 1 83 ? -6.032 8.185 -7.817 1.00 89.44 83 SER A N 1
ATOM 580 C CA . SER A 1 83 ? -5.559 9.329 -8.605 1.00 89.44 83 SER A CA 1
ATOM 581 C C . SER A 1 83 ? -4.092 9.680 -8.353 1.00 89.44 83 SER A C 1
ATOM 583 O O . SER A 1 83 ? -3.513 10.409 -9.156 1.00 89.44 83 SER A O 1
ATOM 585 N N . GLY A 1 84 ? -3.483 9.164 -7.280 1.00 82.00 84 GLY A N 1
ATOM 586 C CA . GLY A 1 84 ? -2.167 9.609 -6.815 1.00 82.00 84 GLY A CA 1
ATOM 587 C C . GLY A 1 84 ? -2.195 11.035 -6.258 1.00 82.00 84 GLY A C 1
ATOM 588 O O . GLY A 1 84 ? -1.171 11.713 -6.246 1.00 82.00 84 GLY A O 1
ATOM 589 N N . ASP A 1 85 ? -3.369 11.509 -5.842 1.00 77.81 85 ASP A N 1
ATOM 590 C CA . ASP A 1 85 ? -3.566 12.859 -5.332 1.00 77.81 85 ASP A CA 1
ATOM 591 C C . ASP A 1 85 ? -3.128 12.938 -3.867 1.00 77.81 85 ASP A C 1
ATOM 593 O O . ASP A 1 85 ? -3.837 12.510 -2.955 1.00 77.81 85 ASP A O 1
ATOM 597 N N . THR A 1 86 ? -1.941 13.500 -3.652 1.00 68.25 86 THR A N 1
ATOM 598 C CA . THR A 1 86 ? -1.378 13.772 -2.324 1.00 68.25 86 THR A CA 1
ATOM 599 C C . THR A 1 86 ? -1.778 15.144 -1.778 1.00 68.25 86 THR A C 1
ATOM 601 O O . THR A 1 86 ? -1.404 15.491 -0.659 1.00 68.25 86 THR A O 1
ATOM 604 N N . SER A 1 87 ? -2.492 15.962 -2.556 1.00 67.69 87 SER A N 1
ATOM 605 C CA . SER A 1 87 ? -2.948 17.295 -2.145 1.00 67.69 87 SER A CA 1
ATOM 606 C C . SER A 1 87 ? -4.193 17.217 -1.262 1.00 67.69 87 SER A C 1
ATOM 608 O O . SER A 1 87 ? -4.441 18.101 -0.440 1.00 67.69 87 SER A O 1
ATOM 610 N N . ASN A 1 88 ? -4.967 16.141 -1.391 1.00 72.38 88 ASN A N 1
ATOM 611 C CA . ASN A 1 88 ? -6.127 15.889 -0.556 1.00 72.38 88 ASN A CA 1
ATOM 612 C C . ASN A 1 88 ? -5.737 15.314 0.814 1.00 72.38 88 ASN A C 1
ATOM 614 O O . ASN A 1 88 ? -5.314 14.167 0.926 1.00 72.38 88 ASN A O 1
ATOM 618 N N . LYS A 1 89 ? -5.977 16.081 1.888 1.00 78.19 89 LYS A N 1
ATOM 619 C CA . LYS A 1 89 ? -5.892 15.549 3.258 1.00 78.19 89 LYS A CA 1
ATOM 620 C C . LYS A 1 89 ? -6.911 14.423 3.457 1.00 78.19 89 LYS A C 1
ATOM 622 O O . LYS A 1 89 ? -8.119 14.627 3.267 1.00 78.19 89 LYS A O 1
ATOM 627 N N . ILE A 1 90 ? -6.420 13.254 3.849 1.00 88.75 90 ILE A N 1
ATOM 628 C CA . ILE A 1 90 ? -7.226 12.134 4.345 1.00 88.75 90 ILE A CA 1
ATOM 629 C C . ILE A 1 90 ? -7.485 12.308 5.850 1.00 88.75 90 ILE A C 1
ATOM 631 O O . ILE A 1 90 ? -6.875 13.167 6.489 1.00 88.75 90 ILE A O 1
ATOM 635 N N . SER A 1 91 ? -8.448 11.571 6.410 1.00 91.88 91 SER A N 1
ATOM 636 C CA . SER A 1 91 ? -8.689 11.597 7.859 1.00 91.88 91 SER A CA 1
ATOM 637 C C . SER A 1 91 ? -7.537 10.920 8.609 1.00 91.88 91 SER A C 1
ATOM 639 O O . SER A 1 91 ? -6.839 10.077 8.049 1.00 91.88 91 SER A O 1
ATOM 641 N N . SER A 1 92 ? -7.366 11.251 9.893 1.00 92.88 92 SER A N 1
ATOM 642 C CA . SER A 1 92 ? -6.328 10.616 10.717 1.00 92.88 92 SER A CA 1
ATOM 643 C C . SER A 1 92 ? -6.536 9.104 10.860 1.00 92.88 92 SER A C 1
ATOM 645 O O . SER A 1 92 ? -5.557 8.365 10.886 1.00 92.88 92 SER A O 1
ATOM 647 N N . ASP A 1 93 ? -7.786 8.632 10.926 1.00 95.06 93 ASP A N 1
ATOM 648 C CA . ASP A 1 93 ? -8.103 7.198 10.999 1.00 95.06 93 ASP A CA 1
ATOM 649 C C . ASP A 1 93 ? -7.728 6.454 9.711 1.00 95.06 93 ASP A C 1
ATOM 651 O O . ASP A 1 93 ? -7.151 5.361 9.755 1.00 95.06 93 ASP A O 1
ATOM 655 N N . ASP A 1 94 ? -8.019 7.059 8.554 1.00 94.75 94 ASP A N 1
ATOM 656 C CA . ASP A 1 94 ? -7.655 6.500 7.253 1.00 94.75 94 ASP A CA 1
ATOM 657 C C . ASP A 1 94 ? -6.130 6.470 7.084 1.00 94.75 94 ASP A C 1
ATOM 659 O O . ASP A 1 94 ? -5.584 5.482 6.590 1.00 94.75 94 ASP A O 1
ATOM 663 N N . GLU A 1 95 ? -5.439 7.525 7.525 1.00 93.56 95 GLU A N 1
ATOM 664 C CA . GLU A 1 95 ? -3.977 7.611 7.506 1.00 93.56 95 GLU A CA 1
ATOM 665 C C . GLU A 1 95 ? -3.336 6.559 8.415 1.00 93.56 95 GLU A C 1
ATOM 667 O O . GLU A 1 95 ? -2.436 5.843 7.976 1.00 93.56 95 GLU A O 1
ATOM 672 N N . SER A 1 96 ? -3.836 6.391 9.644 1.00 96.12 96 SER A N 1
ATOM 673 C CA . SER A 1 96 ? -3.363 5.344 10.558 1.00 96.12 96 SER A CA 1
ATOM 674 C C . SER A 1 96 ? -3.560 3.958 9.950 1.00 96.12 96 SER A C 1
ATOM 676 O O . SER A 1 96 ? -2.629 3.157 9.910 1.00 96.12 96 SER A O 1
ATOM 678 N N . THR A 1 97 ? -4.742 3.694 9.388 1.00 96.56 97 THR A N 1
ATOM 679 C CA . THR A 1 97 ? -5.051 2.415 8.735 1.00 96.56 97 THR A CA 1
ATOM 680 C C . THR A 1 97 ? -4.131 2.146 7.540 1.00 96.56 97 THR A C 1
ATOM 682 O O . THR A 1 97 ? -3.679 1.014 7.340 1.00 96.56 97 THR A O 1
ATOM 685 N N . LEU A 1 98 ? -3.833 3.173 6.740 1.00 94.12 98 LEU A N 1
ATOM 686 C CA . LEU A 1 98 ? -2.916 3.079 5.605 1.00 94.12 98 LEU A CA 1
ATOM 687 C C . LEU A 1 98 ? -1.469 2.826 6.054 1.00 94.12 98 LEU A C 1
ATOM 689 O O . LEU A 1 98 ? -0.783 1.979 5.472 1.00 94.12 98 LEU A O 1
ATOM 693 N N . ASN A 1 99 ? -1.016 3.512 7.102 1.00 94.44 99 ASN A N 1
ATOM 694 C CA . ASN A 1 99 ? 0.318 3.348 7.676 1.00 94.44 99 ASN A CA 1
ATOM 695 C C . ASN A 1 99 ? 0.504 1.958 8.293 1.00 94.44 99 ASN A C 1
ATOM 697 O O . ASN A 1 99 ? 1.522 1.307 8.044 1.00 94.44 99 ASN A O 1
ATOM 701 N N . ASP A 1 100 ? -0.483 1.458 9.032 1.00 96.62 100 ASP A N 1
ATOM 702 C CA . ASP A 1 100 ? -0.455 0.114 9.614 1.00 96.62 100 ASP A CA 1
ATOM 703 C C . ASP A 1 100 ? -0.415 -0.963 8.528 1.00 96.62 100 ASP A C 1
ATOM 705 O O . ASP A 1 100 ? 0.377 -1.910 8.602 1.00 96.62 100 ASP A O 1
ATOM 709 N N . ALA A 1 101 ? -1.223 -0.803 7.475 1.00 96.56 101 ALA A N 1
ATOM 710 C CA . ALA A 1 101 ? -1.209 -1.699 6.325 1.00 96.56 101 ALA A CA 1
ATOM 711 C C . ALA A 1 101 ? 0.160 -1.698 5.632 1.00 96.56 101 ALA A C 1
ATOM 713 O O . ALA A 1 101 ? 0.713 -2.768 5.376 1.00 96.56 101 ALA A O 1
ATOM 714 N N . THR A 1 102 ? 0.732 -0.518 5.388 1.00 94.12 102 THR A N 1
ATOM 715 C CA . THR A 1 102 ? 2.051 -0.354 4.759 1.00 94.12 102 THR A CA 1
ATOM 716 C C . THR A 1 102 ? 3.145 -1.020 5.590 1.00 94.12 102 THR A C 1
ATOM 718 O O . THR A 1 102 ? 3.898 -1.840 5.065 1.00 94.12 102 THR A O 1
ATOM 721 N N . ASN A 1 103 ? 3.192 -0.767 6.899 1.00 94.62 103 ASN A N 1
ATOM 722 C CA . ASN A 1 103 ? 4.168 -1.386 7.798 1.00 94.62 103 ASN A CA 1
ATOM 723 C C . ASN A 1 103 ? 4.014 -2.910 7.868 1.00 94.62 103 ASN A C 1
ATOM 725 O O . ASN A 1 103 ? 5.000 -3.646 7.777 1.00 94.62 103 ASN A O 1
ATOM 729 N N . SER A 1 104 ? 2.781 -3.402 8.004 1.00 95.44 104 SER A N 1
ATOM 730 C CA . SER A 1 104 ? 2.483 -4.837 8.052 1.00 95.44 104 SER A CA 1
ATOM 731 C C . SER A 1 104 ? 2.904 -5.545 6.761 1.00 95.44 104 SER A C 1
ATOM 733 O O . SER A 1 104 ? 3.529 -6.608 6.813 1.00 95.44 104 SER A O 1
ATOM 735 N N . CYS A 1 105 ? 2.609 -4.949 5.605 1.00 95.69 105 CYS A N 1
ATOM 736 C CA . CYS A 1 105 ? 2.968 -5.496 4.300 1.00 95.69 105 CYS A CA 1
ATOM 737 C C . CYS A 1 105 ? 4.474 -5.447 4.046 1.00 95.69 105 CYS A C 1
ATOM 739 O O . CYS A 1 105 ? 5.044 -6.454 3.634 1.00 95.69 105 CYS A O 1
ATOM 741 N N . GLY A 1 106 ? 5.137 -4.335 4.373 1.00 91.94 106 GLY A N 1
ATOM 742 C CA . GLY A 1 106 ? 6.591 -4.213 4.258 1.00 91.94 106 GLY A CA 1
ATOM 743 C C . GLY A 1 106 ? 7.321 -5.275 5.083 1.00 91.94 106 GLY A C 1
ATOM 744 O O . GLY A 1 106 ? 8.169 -5.992 4.554 1.00 91.94 106 GLY A O 1
ATOM 745 N N . LYS A 1 107 ? 6.923 -5.464 6.349 1.00 92.56 107 LYS A N 1
ATOM 746 C CA . LYS A 1 107 ? 7.471 -6.525 7.216 1.00 92.56 107 LYS A CA 1
ATOM 747 C C . LYS A 1 107 ? 7.244 -7.924 6.642 1.00 92.56 107 LYS A C 1
ATOM 749 O O . LYS A 1 107 ? 8.159 -8.740 6.656 1.00 92.56 107 LYS A O 1
ATOM 754 N N . SER A 1 108 ? 6.047 -8.189 6.116 1.00 87.62 108 SER A N 1
ATOM 755 C CA . SER A 1 108 ? 5.708 -9.492 5.528 1.00 87.62 108 SER A CA 1
ATOM 756 C C . SER A 1 108 ? 6.554 -9.799 4.290 1.00 87.62 108 SER A C 1
ATOM 758 O O . SER A 1 108 ? 6.954 -10.940 4.090 1.00 87.62 108 SER A O 1
ATOM 760 N N . LEU A 1 109 ? 6.858 -8.788 3.472 1.00 87.00 109 LEU A N 1
ATOM 761 C CA . LEU A 1 109 ? 7.691 -8.954 2.280 1.00 87.00 109 LEU A CA 1
ATOM 762 C C . LEU A 1 109 ? 9.166 -9.168 2.618 1.00 87.00 109 LEU A C 1
ATOM 764 O O . LEU A 1 109 ? 9.799 -10.006 1.985 1.00 87.00 109 LEU A O 1
ATOM 768 N N . VAL A 1 110 ? 9.692 -8.465 3.625 1.00 81.44 110 VAL A N 1
ATOM 769 C CA . VAL A 1 110 ? 11.057 -8.692 4.130 1.00 81.44 110 VAL A CA 1
ATOM 770 C C . VAL A 1 110 ? 11.185 -10.100 4.707 1.00 81.44 110 VAL A C 1
ATOM 772 O O . VAL A 1 110 ? 12.103 -10.822 4.340 1.00 81.44 110 VAL A O 1
ATOM 775 N N . SER A 1 111 ? 10.227 -10.521 5.537 1.00 75.75 111 SER A N 1
ATOM 776 C CA . SER A 1 111 ? 10.217 -11.867 6.123 1.00 75.75 111 SER A CA 1
ATOM 777 C C . SER A 1 111 ? 10.040 -12.985 5.092 1.00 75.75 111 SER A C 1
ATOM 779 O O . SER A 1 111 ? 10.375 -14.124 5.389 1.00 75.75 111 SER A O 1
ATOM 781 N N . ALA A 1 112 ? 9.477 -12.694 3.917 1.00 70.25 112 ALA A N 1
ATOM 782 C CA . ALA A 1 112 ? 9.326 -13.660 2.831 1.00 70.25 112 ALA A CA 1
ATOM 783 C C . ALA A 1 112 ? 10.557 -13.730 1.905 1.00 70.25 112 ALA A C 1
ATOM 785 O O . ALA A 1 112 ? 10.586 -14.568 1.005 1.00 70.25 112 ALA A O 1
ATOM 786 N N . ALA A 1 113 ? 11.524 -12.822 2.072 1.00 62.66 113 ALA A N 1
ATOM 787 C CA . ALA A 1 113 ? 12.750 -12.744 1.276 1.00 62.66 113 ALA A CA 1
ATOM 788 C C . ALA A 1 113 ? 13.997 -13.265 2.018 1.00 62.66 113 ALA A C 1
ATOM 790 O O . ALA A 1 113 ? 15.029 -13.467 1.379 1.00 62.66 113 ALA A O 1
ATOM 791 N N . SER A 1 114 ? 13.897 -13.452 3.337 1.00 53.69 114 SER A N 1
ATOM 792 C CA . SER A 1 114 ? 14.886 -14.074 4.230 1.00 53.69 114 SER A CA 1
ATOM 793 C C . SER A 1 114 ? 14.623 -15.563 4.406 1.00 53.69 114 SER A C 1
ATOM 795 O O . SER A 1 114 ? 15.600 -16.338 4.363 1.00 53.69 114 SER A O 1
#

Foldseek 3Di:
DDDDDDDDDPPPPPPDPPPPPDDDDDFDDQDDLVLLLVLQLVLLCPDPVCVPPDSVLSSQLSNQLSVQQSVPAGSNVSVCSSNVPPVDDGDPRSVVSSVVSNVVSVVVSVVVVD

Solvent-accessible surface area (backbone atoms only — not comparable to full-atom values):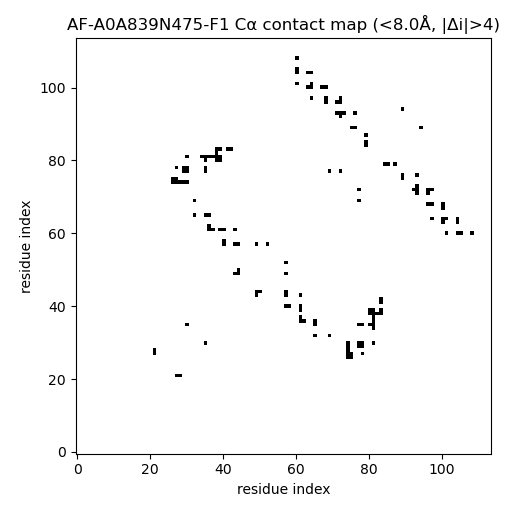 6990 Å² total; per-residue (Å²): 133,90,84,87,82,87,76,88,77,91,76,82,80,78,75,74,78,81,77,83,80,80,82,85,69,98,46,62,74,73,62,58,68,69,51,30,28,51,15,39,36,50,49,49,61,69,36,77,88,38,63,88,59,55,68,70,57,49,50,50,47,24,47,48,26,42,69,62,34,70,89,72,42,52,37,48,50,45,42,28,38,32,70,56,46,80,84,63,85,66,54,70,68,41,49,50,50,49,50,53,28,44,53,55,36,53,52,51,52,53,66,73,74,110

Radius of gyration: 20.99 Å; Cα contacts (8 Å, |Δi|>4): 81; chains: 1; bounding box: 42×49×65 Å